Protein AF-A0A9D4IWU1-F1 (afdb_monomer_lite)

Organism: Dreissena polymorpha (NCBI:txid45954)

Structure (mmCIF, N/CA/C/O backbone):
data_AF-A0A9D4IWU1-F1
#
_entry.id   AF-A0A9D4IWU1-F1
#
loop_
_atom_site.group_PDB
_atom_site.id
_atom_site.type_symbol
_atom_site.label_atom_id
_atom_site.label_alt_id
_atom_site.label_comp_id
_atom_site.label_asym_id
_atom_site.label_entity_id
_atom_site.label_seq_id
_atom_site.pdbx_PDB_ins_code
_atom_site.Cartn_x
_atom_site.Cartn_y
_atom_site.Cartn_z
_atom_site.occupancy
_atom_site.B_iso_or_equiv
_atom_site.auth_seq_id
_atom_site.auth_comp_id
_atom_site.auth_asym_id
_atom_site.auth_atom_id
_atom_site.pdbx_PDB_model_num
ATOM 1 N N . MET A 1 1 ? -13.102 -15.575 17.349 1.00 40.56 1 MET A N 1
ATOM 2 C CA . MET A 1 1 ? -13.289 -14.556 16.293 1.00 40.56 1 MET A CA 1
ATOM 3 C C . MET A 1 1 ? -14.042 -15.213 15.151 1.00 40.56 1 MET A C 1
ATOM 5 O O . MET A 1 1 ? -13.581 -16.269 14.732 1.00 40.56 1 MET A O 1
ATOM 9 N N . PRO A 1 2 ? -15.187 -14.688 14.685 1.00 38.69 2 PRO A N 1
ATOM 10 C CA . PRO A 1 2 ? -15.809 -15.218 13.484 1.00 38.69 2 PRO A CA 1
ATOM 11 C C . PRO A 1 2 ? -15.044 -14.680 12.271 1.00 38.69 2 PRO A C 1
ATOM 13 O O . PRO A 1 2 ? -14.931 -13.469 12.087 1.00 38.69 2 PRO A O 1
ATOM 16 N N . ALA A 1 3 ? -14.479 -15.592 11.484 1.00 40.62 3 ALA A N 1
ATOM 17 C CA . ALA A 1 3 ? -13.968 -15.305 10.156 1.00 40.62 3 ALA A CA 1
ATOM 18 C C . ALA A 1 3 ? -15.177 -15.037 9.251 1.00 40.62 3 ALA A C 1
ATOM 20 O O . ALA A 1 3 ? -15.883 -15.966 8.871 1.00 40.62 3 ALA A O 1
ATOM 21 N N . TYR A 1 4 ? -15.473 -13.764 8.997 1.00 48.12 4 TYR A N 1
ATOM 22 C CA . TYR A 1 4 ? -16.418 -13.389 7.952 1.00 48.12 4 TYR A CA 1
ATOM 23 C C . TYR A 1 4 ? -15.639 -13.200 6.656 1.00 48.12 4 TYR A C 1
ATOM 25 O O . TYR A 1 4 ? -14.726 -12.378 6.592 1.00 48.12 4 TYR A O 1
ATOM 33 N N . ASP A 1 5 ? -16.009 -14.010 5.670 1.00 50.44 5 ASP A N 1
ATOM 34 C CA . ASP A 1 5 ? -15.474 -14.043 4.314 1.00 50.44 5 ASP A CA 1
ATOM 35 C C . ASP A 1 5 ? -15.862 -12.732 3.615 1.00 50.44 5 ASP A C 1
ATOM 37 O O . ASP A 1 5 ? -17.014 -12.522 3.230 1.00 50.44 5 ASP A O 1
ATOM 41 N N . ILE A 1 6 ? -14.933 -11.778 3.567 1.00 51.03 6 ILE A N 1
ATOM 42 C CA . ILE A 1 6 ? -15.129 -10.533 2.827 1.00 51.03 6 ILE A CA 1
ATOM 43 C C . ILE A 1 6 ? -14.904 -10.889 1.364 1.00 51.03 6 ILE A C 1
ATOM 45 O O . ILE A 1 6 ? -13.784 -11.202 0.971 1.00 51.03 6 ILE A O 1
ATOM 49 N N . GLN A 1 7 ? -15.950 -10.828 0.547 1.00 48.69 7 GLN A N 1
ATOM 50 C CA . GLN A 1 7 ? -15.744 -10.830 -0.892 1.00 48.69 7 GLN A CA 1
ATOM 51 C C . GLN A 1 7 ? -15.107 -9.482 -1.249 1.00 48.69 7 GLN A C 1
ATOM 53 O O . GLN A 1 7 ? -15.715 -8.436 -1.029 1.00 48.69 7 GLN A O 1
ATOM 58 N N . ASP A 1 8 ? -13.883 -9.500 -1.788 1.00 50.06 8 ASP A N 1
ATOM 59 C CA . ASP A 1 8 ? -13.110 -8.321 -2.232 1.00 50.06 8 ASP A CA 1
ATOM 60 C C . ASP A 1 8 ? -13.923 -7.316 -3.071 1.00 50.06 8 ASP A C 1
ATOM 62 O O . ASP A 1 8 ? -13.563 -6.145 -3.178 1.00 50.06 8 ASP A O 1
ATOM 66 N N . ALA A 1 9 ? -15.024 -7.767 -3.677 1.00 50.16 9 ALA A N 1
ATOM 67 C CA . ALA A 1 9 ? -15.952 -6.954 -4.449 1.00 50.16 9 ALA A CA 1
ATOM 68 C C . ALA A 1 9 ? -16.614 -5.822 -3.638 1.00 50.16 9 ALA A C 1
ATOM 70 O O . ALA A 1 9 ? -16.821 -4.750 -4.199 1.00 50.16 9 ALA A O 1
ATOM 71 N N . ASP A 1 10 ? -16.891 -6.012 -2.343 1.00 55.62 10 ASP A N 1
ATOM 72 C CA . ASP A 1 10 ? -17.599 -5.006 -1.531 1.00 55.62 10 ASP A CA 1
ATOM 73 C C . ASP A 1 10 ? -16.701 -3.833 -1.110 1.00 55.62 10 ASP A C 1
ATOM 75 O O . ASP A 1 10 ? -17.187 -2.739 -0.832 1.00 55.62 10 ASP A O 1
ATOM 79 N N . LEU A 1 11 ? -15.383 -4.039 -1.058 1.00 63.84 11 LEU A N 1
ATOM 80 C CA . LEU A 1 11 ? -14.423 -3.002 -0.666 1.00 63.84 11 LEU A CA 1
ATOM 81 C C . LEU A 1 11 ? -14.015 -2.115 -1.851 1.00 63.84 11 LEU A C 1
ATOM 83 O O . LEU A 1 11 ? -13.639 -0.954 -1.662 1.00 63.84 11 LEU A O 1
ATOM 87 N N . ARG A 1 12 ? -14.097 -2.645 -3.079 1.00 57.94 12 ARG A N 1
ATOM 88 C CA . ARG A 1 12 ? -13.706 -1.934 -4.302 1.00 57.94 12 ARG A CA 1
ATOM 89 C C . ARG A 1 12 ? -14.690 -0.800 -4.590 1.00 57.94 12 ARG A C 1
ATOM 91 O O . ARG A 1 12 ? -15.817 -1.025 -5.013 1.00 57.94 12 ARG A O 1
ATOM 98 N N . GLY A 1 13 ? -14.236 0.434 -4.384 1.00 66.88 13 GLY A N 1
ATOM 99 C CA . GLY A 1 13 ? -15.012 1.654 -4.635 1.00 66.88 13 GLY A CA 1
ATOM 100 C C . GLY A 1 13 ? -15.513 2.359 -3.374 1.00 66.88 13 GLY A C 1
ATOM 101 O O . GLY A 1 13 ? -16.072 3.451 -3.479 1.00 66.88 13 GLY A O 1
ATOM 102 N N . MET A 1 14 ? -15.285 1.791 -2.186 1.00 75.31 14 MET A N 1
ATOM 103 C CA . MET A 1 14 ? -15.541 2.502 -0.935 1.00 75.31 14 MET A CA 1
ATOM 104 C C . MET A 1 14 ? -14.534 3.638 -0.738 1.00 75.31 14 MET A C 1
ATOM 106 O O . MET A 1 14 ? -13.333 3.474 -0.948 1.00 75.31 14 MET A O 1
ATOM 110 N N . SER A 1 15 ? -15.014 4.795 -0.280 1.00 78.69 15 SER A N 1
ATOM 111 C CA . SER A 1 15 ? -14.127 5.881 0.140 1.00 78.69 15 SER A CA 1
ATOM 112 C C . SER A 1 15 ? -13.407 5.525 1.445 1.00 78.69 15 SER A C 1
ATOM 114 O O . SER A 1 15 ? -13.903 4.736 2.254 1.00 78.69 15 SER A O 1
ATOM 116 N N . SER A 1 16 ? -12.265 6.163 1.716 1.00 74.62 16 SER A N 1
ATOM 117 C CA . SER A 1 16 ? -11.503 5.935 2.955 1.00 74.62 16 SER A CA 1
ATOM 118 C C . SER A 1 16 ? -12.358 6.144 4.210 1.00 74.62 16 SER A C 1
ATOM 120 O O . SER A 1 16 ? -12.236 5.405 5.182 1.00 74.62 16 SER A O 1
ATOM 122 N N . SER A 1 17 ? -13.288 7.103 4.190 1.00 78.94 17 SER A N 1
ATOM 123 C CA . SER A 1 17 ? -14.225 7.340 5.294 1.00 78.94 17 SER A CA 1
ATOM 124 C C . SER A 1 17 ? -15.202 6.179 5.500 1.00 78.94 17 SER A C 1
ATOM 126 O O . SER A 1 17 ? -15.485 5.820 6.642 1.00 78.94 17 SER A O 1
ATOM 128 N N . GLN A 1 18 ? -15.695 5.569 4.418 1.00 82.50 18 GLN A N 1
ATOM 129 C CA . GLN A 1 18 ? -16.573 4.396 4.488 1.00 82.50 18 GLN A CA 1
ATOM 130 C C . GLN A 1 18 ? -15.820 3.175 5.024 1.00 82.50 18 GLN A C 1
ATOM 132 O O . GLN A 1 18 ? -16.334 2.486 5.905 1.00 82.50 18 GLN A O 1
ATOM 137 N N . LEU A 1 19 ? -14.575 2.971 4.582 1.00 77.94 19 LEU A N 1
ATOM 138 C CA . LEU A 1 19 ? -13.704 1.917 5.106 1.00 77.94 19 LEU A CA 1
ATOM 139 C C . LEU A 1 19 ? -13.429 2.103 6.603 1.00 77.94 19 LEU A C 1
ATOM 141 O O . LEU A 1 19 ? -13.560 1.154 7.373 1.00 77.94 19 LEU A O 1
ATOM 145 N N . ILE A 1 20 ? -13.131 3.328 7.053 1.00 81.94 20 ILE A N 1
ATOM 146 C CA . ILE A 1 20 ? -12.921 3.624 8.480 1.00 81.94 20 ILE A CA 1
ATOM 147 C C . ILE A 1 20 ? -14.161 3.269 9.306 1.00 81.94 20 ILE A C 1
ATOM 149 O O . ILE A 1 20 ? -14.039 2.652 10.365 1.00 81.94 20 ILE A O 1
ATOM 153 N N . VAL A 1 21 ? -15.356 3.643 8.838 1.00 84.75 21 VAL A N 1
ATOM 154 C CA . VAL A 1 21 ? -16.612 3.321 9.531 1.00 84.75 21 VAL A CA 1
ATOM 155 C C . VAL A 1 21 ? -16.827 1.809 9.587 1.00 84.75 21 VAL A C 1
ATOM 157 O O . VAL A 1 21 ? -17.126 1.291 10.663 1.00 84.75 21 VAL A O 1
ATOM 160 N N . LEU A 1 22 ? -16.609 1.100 8.477 1.00 84.06 22 LEU A N 1
ATOM 161 C CA . LEU A 1 22 ? -16.748 -0.354 8.399 1.00 84.06 22 LEU A CA 1
ATOM 162 C C . LEU A 1 22 ? -15.805 -1.068 9.375 1.00 84.06 22 LEU A C 1
ATOM 164 O O . LEU A 1 22 ? -16.245 -1.896 10.174 1.00 84.06 22 LEU A O 1
ATOM 168 N N . TYR A 1 23 ? -14.512 -0.736 9.356 1.00 82.19 23 TYR A N 1
ATOM 169 C CA . TYR A 1 23 ? -13.553 -1.370 10.256 1.00 82.19 23 TYR A CA 1
ATOM 170 C C . TYR A 1 23 ? -13.829 -1.021 11.724 1.00 82.19 23 TYR A C 1
ATOM 172 O O . TYR A 1 23 ? -13.734 -1.887 12.593 1.00 82.19 23 TYR A O 1
ATOM 180 N N . ARG A 1 24 ? -14.262 0.210 12.019 1.00 83.19 24 ARG A N 1
ATOM 181 C CA . ARG A 1 24 ? -14.647 0.597 13.382 1.00 83.19 24 ARG A CA 1
ATOM 182 C C . ARG A 1 24 ? -15.870 -0.178 13.874 1.00 83.19 24 ARG A C 1
ATOM 184 O O . ARG A 1 24 ? -15.877 -0.628 15.016 1.00 83.19 24 ARG A O 1
ATOM 191 N N . GLN A 1 25 ? -16.881 -0.374 13.023 1.00 85.06 25 GLN A N 1
ATOM 192 C CA . GLN A 1 25 ? -18.058 -1.201 13.335 1.00 85.06 25 GLN A CA 1
ATOM 193 C C . GLN A 1 25 ? -17.689 -2.666 13.601 1.00 85.06 25 GLN A C 1
ATOM 195 O O . GLN A 1 25 ? -18.363 -3.341 14.372 1.00 85.06 25 GLN A O 1
ATOM 200 N N . ARG A 1 26 ? -16.592 -3.144 13.007 1.00 78.50 26 ARG A N 1
ATOM 201 C CA . ARG A 1 26 ? -16.052 -4.495 13.216 1.00 78.50 26 ARG A CA 1
ATOM 202 C C . ARG A 1 26 ? -15.149 -4.619 14.446 1.00 78.50 26 ARG A C 1
ATOM 204 O O . ARG A 1 26 ? -14.623 -5.697 14.703 1.00 78.50 26 ARG A O 1
ATOM 211 N N . GLY A 1 27 ? -14.993 -3.544 15.217 1.00 84.19 27 GLY A N 1
ATOM 212 C CA . GLY A 1 27 ? -14.238 -3.550 16.467 1.00 84.19 27 GLY A CA 1
ATOM 213 C C . GLY A 1 27 ? -12.732 -3.358 16.302 1.00 84.19 27 GLY A C 1
ATOM 214 O O . GLY A 1 27 ? -12.012 -3.4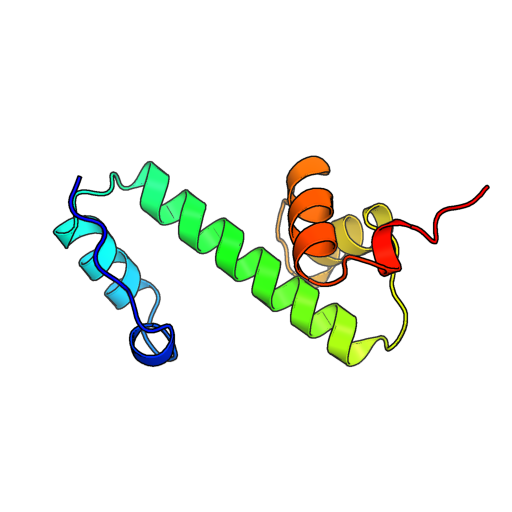94 17.287 1.00 84.19 27 GLY A O 1
ATOM 215 N N . TYR A 1 28 ? -12.251 -3.007 15.103 1.00 81.88 28 TYR A N 1
ATOM 216 C CA . TYR A 1 28 ? -10.854 -2.616 14.929 1.00 81.88 28 TYR A CA 1
ATOM 217 C C . TYR A 1 28 ? -10.596 -1.286 15.634 1.00 81.88 28 TYR A C 1
ATOM 219 O O . TYR A 1 28 ? -11.366 -0.323 15.524 1.00 81.88 28 TYR A O 1
ATOM 227 N N . SER A 1 29 ? -9.475 -1.216 16.339 1.00 85.81 29 SER A N 1
ATOM 228 C CA . SER A 1 29 ? -8.971 0.038 16.871 1.00 85.81 29 SER A CA 1
ATOM 229 C C . SER A 1 29 ? -8.523 0.948 15.730 1.00 85.81 29 SER A C 1
ATOM 231 O O . SER A 1 29 ? -8.051 0.491 14.692 1.00 85.81 29 SER A O 1
ATOM 233 N N . ILE A 1 30 ? -8.589 2.263 15.938 1.00 79.12 30 ILE A N 1
ATOM 234 C CA . ILE A 1 30 ? -8.147 3.256 14.943 1.00 79.12 30 ILE A CA 1
ATOM 235 C C . ILE A 1 30 ? -6.716 2.968 14.457 1.00 79.12 30 ILE A C 1
ATOM 237 O O . ILE A 1 30 ? -6.426 3.133 13.276 1.00 79.12 30 ILE A O 1
ATOM 241 N N . ARG A 1 31 ? -5.832 2.482 15.339 1.00 77.88 31 ARG A N 1
ATOM 242 C CA . ARG A 1 31 ? -4.456 2.116 14.984 1.00 77.88 31 ARG A CA 1
ATOM 243 C C . ARG A 1 31 ? -4.402 0.983 13.957 1.00 77.88 31 ARG A C 1
ATOM 245 O O . ARG A 1 31 ? -3.609 1.059 13.025 1.00 77.88 31 ARG A O 1
ATOM 252 N N . GLU A 1 32 ? -5.229 -0.043 14.118 1.00 74.81 32 GLU A N 1
ATOM 253 C CA . GLU A 1 32 ? -5.302 -1.164 13.176 1.00 74.81 32 GLU A CA 1
ATOM 254 C C . GLU A 1 32 ? -5.899 -0.719 11.839 1.00 74.81 32 GLU A C 1
ATOM 256 O O . GLU A 1 32 ? -5.362 -1.065 10.793 1.00 74.81 32 GLU A O 1
ATOM 261 N N . ILE A 1 33 ? -6.936 0.124 11.867 1.00 75.12 33 ILE A N 1
ATOM 262 C CA . ILE A 1 33 ? -7.567 0.682 10.660 1.00 75.12 33 ILE A CA 1
ATOM 263 C C . ILE A 1 33 ? -6.553 1.470 9.829 1.00 75.12 33 ILE A C 1
ATOM 265 O O . ILE A 1 33 ? -6.421 1.252 8.626 1.00 75.12 33 ILE A O 1
ATOM 269 N N . LEU A 1 34 ? -5.811 2.374 10.475 1.00 76.62 34 LEU A N 1
ATOM 270 C CA . LEU A 1 34 ? -4.768 3.159 9.816 1.00 76.62 34 LEU A CA 1
ATOM 271 C C . LEU A 1 34 ? -3.647 2.267 9.269 1.00 76.62 34 LEU A C 1
ATOM 273 O O . LEU A 1 34 ? -3.147 2.528 8.179 1.00 76.62 34 LEU A O 1
ATOM 277 N N . GLY A 1 35 ? -3.283 1.203 9.991 1.00 78.38 35 GLY A N 1
ATOM 278 C CA . GLY A 1 35 ? -2.302 0.223 9.526 1.00 78.38 35 GLY A CA 1
ATOM 279 C C . GLY A 1 35 ? -2.749 -0.509 8.261 1.00 78.38 35 GLY A C 1
ATOM 280 O O . GLY A 1 35 ? -1.982 -0.589 7.306 1.00 78.38 35 GLY A O 1
ATOM 281 N N . VAL A 1 36 ? -3.996 -0.990 8.226 1.00 77.12 36 VAL A N 1
ATOM 282 C CA . VAL A 1 36 ? -4.565 -1.691 7.062 1.00 77.12 36 VAL A CA 1
ATOM 283 C C . VAL A 1 36 ? -4.634 -0.771 5.845 1.00 77.12 36 VAL A C 1
ATOM 285 O O . VAL A 1 36 ? -4.185 -1.158 4.772 1.00 77.12 36 VAL A O 1
ATOM 288 N N . MET A 1 37 ? -5.123 0.462 6.005 1.00 77.62 37 MET A N 1
ATOM 289 C CA . MET A 1 37 ? -5.200 1.414 4.888 1.00 77.62 37 MET A CA 1
ATOM 290 C C . MET A 1 37 ? -3.817 1.822 4.366 1.00 77.62 37 MET A C 1
ATOM 292 O O . MET A 1 37 ? -3.644 1.988 3.164 1.00 77.62 37 MET A O 1
ATOM 296 N N . ALA A 1 38 ? -2.823 1.965 5.249 1.00 78.69 38 ALA A N 1
ATOM 297 C CA . ALA A 1 38 ? -1.454 2.254 4.832 1.00 78.69 38 ALA A CA 1
ATOM 298 C C . ALA A 1 38 ? -0.838 1.091 4.036 1.00 78.69 38 ALA A C 1
ATOM 300 O O . ALA A 1 38 ? -0.150 1.329 3.047 1.00 78.69 38 ALA A O 1
ATOM 301 N N . ILE A 1 39 ? -1.098 -0.158 4.446 1.00 80.69 39 ILE A N 1
ATOM 302 C CA . ILE A 1 39 ? -0.682 -1.350 3.694 1.00 80.69 39 ILE A CA 1
ATOM 303 C C . ILE A 1 39 ? -1.357 -1.377 2.321 1.00 80.69 39 ILE A C 1
ATOM 305 O O . ILE A 1 39 ? -0.667 -1.568 1.325 1.00 80.69 39 ILE A O 1
ATOM 309 N N . ASP A 1 40 ? -2.671 -1.157 2.264 1.00 81.75 40 ASP A N 1
ATOM 310 C CA . ASP A 1 40 ? -3.440 -1.203 1.017 1.00 81.75 40 ASP A CA 1
ATOM 311 C C . ASP A 1 40 ? -2.960 -0.152 0.006 1.00 81.75 40 ASP A C 1
ATOM 313 O O . ASP A 1 40 ? -2.690 -0.480 -1.147 1.00 81.75 40 ASP A O 1
ATOM 317 N N . ALA A 1 41 ? -2.720 1.085 0.456 1.00 81.50 41 ALA A N 1
ATOM 318 C CA . ALA A 1 41 ? -2.147 2.135 -0.388 1.00 81.50 41 ALA A CA 1
ATOM 319 C C . ALA A 1 41 ? -0.769 1.741 -0.950 1.00 81.50 41 ALA A C 1
ATOM 321 O O . ALA A 1 41 ? -0.501 1.924 -2.134 1.00 81.50 41 ALA A O 1
ATOM 322 N N . ILE A 1 42 ? 0.098 1.143 -0.126 1.00 82.69 42 ILE A N 1
ATOM 323 C CA . ILE A 1 42 ? 1.412 0.664 -0.579 1.00 82.69 42 ILE A CA 1
ATOM 324 C C . ILE A 1 42 ? 1.266 -0.466 -1.607 1.00 82.69 42 ILE A C 1
ATOM 326 O O . ILE A 1 42 ? 1.999 -0.479 -2.593 1.00 82.69 42 ILE A O 1
ATOM 330 N N . ILE A 1 43 ? 0.336 -1.404 -1.405 1.00 83.19 43 ILE A N 1
ATOM 331 C CA . ILE A 1 43 ? 0.067 -2.490 -2.360 1.00 83.19 43 ILE A CA 1
ATOM 332 C C . ILE A 1 43 ? -0.394 -1.917 -3.702 1.00 83.19 43 ILE A C 1
ATOM 334 O O . ILE A 1 43 ? 0.131 -2.319 -4.739 1.00 83.19 43 ILE A O 1
ATOM 338 N N . GLN A 1 44 ? -1.338 -0.973 -3.693 1.00 83.25 44 GLN A N 1
ATOM 339 C CA . GLN A 1 44 ? -1.860 -0.362 -4.917 1.00 83.25 44 GLN A CA 1
ATOM 340 C C . GLN A 1 44 ? -0.763 0.347 -5.713 1.00 83.25 44 GLN A C 1
ATOM 342 O O . GLN A 1 44 ? -0.642 0.108 -6.912 1.00 83.25 44 GLN A O 1
ATOM 347 N N . GLU A 1 45 ? 0.085 1.139 -5.055 1.00 85.69 45 GLU A N 1
ATOM 348 C CA . GLU A 1 45 ? 1.177 1.829 -5.750 1.00 85.69 45 GLU A CA 1
ATOM 349 C C . GLU A 1 45 ? 2.255 0.868 -6.261 1.00 85.69 45 GLU A C 1
ATOM 351 O O . GLU A 1 45 ? 2.784 1.060 -7.354 1.00 85.69 45 GLU A O 1
ATOM 356 N N . ILE A 1 46 ? 2.549 -0.214 -5.529 1.00 82.12 46 ILE A N 1
ATOM 357 C CA . ILE A 1 46 ? 3.438 -1.273 -6.029 1.00 82.12 46 ILE A CA 1
ATOM 358 C C . ILE A 1 46 ? 2.856 -1.902 -7.299 1.00 82.12 46 ILE A C 1
ATOM 360 O O . ILE A 1 46 ? 3.580 -2.085 -8.274 1.00 82.12 46 ILE A O 1
ATOM 364 N N . LEU A 1 47 ? 1.560 -2.221 -7.312 1.00 81.31 47 LEU A N 1
ATOM 365 C CA . LEU A 1 47 ? 0.900 -2.793 -8.488 1.00 81.31 47 LEU A CA 1
ATOM 366 C C . LEU A 1 47 ? 0.905 -1.821 -9.673 1.00 81.31 47 LEU A C 1
ATOM 368 O O . LEU A 1 47 ? 1.151 -2.245 -10.803 1.00 81.31 47 LEU A O 1
ATOM 372 N N . LEU A 1 48 ? 0.683 -0.528 -9.423 1.00 82.38 48 LEU A N 1
ATOM 373 C CA . LEU A 1 48 ? 0.761 0.514 -10.447 1.00 82.38 48 LEU A CA 1
ATOM 374 C C . LEU A 1 48 ? 2.173 0.614 -11.032 1.00 82.38 48 LEU A C 1
ATOM 376 O O . LEU A 1 48 ? 2.327 0.551 -12.251 1.00 82.38 48 LEU A O 1
ATOM 380 N N . GLU A 1 49 ? 3.202 0.686 -10.189 1.00 81.69 49 GLU A N 1
ATOM 381 C CA . GLU A 1 49 ? 4.607 0.720 -10.612 1.00 81.69 49 GLU A CA 1
ATOM 382 C C . GLU A 1 49 ? 4.991 -0.518 -11.434 1.00 81.69 49 GLU A C 1
ATOM 384 O O . GLU A 1 49 ? 5.598 -0.379 -12.495 1.00 81.69 49 GLU A O 1
ATOM 389 N N . LEU A 1 50 ? 4.586 -1.717 -11.002 1.00 77.69 50 LEU A N 1
ATOM 390 C CA . LEU A 1 50 ? 4.836 -2.957 -11.746 1.00 77.69 50 LEU A CA 1
ATOM 391 C C . LEU A 1 50 ? 4.118 -2.970 -13.102 1.00 77.69 50 LEU A C 1
ATOM 393 O O . LEU A 1 50 ? 4.703 -3.376 -14.106 1.00 77.69 50 LEU A O 1
ATOM 397 N N . SER A 1 51 ? 2.872 -2.485 -13.155 1.00 75.62 51 SER A N 1
ATOM 398 C CA . SER A 1 51 ? 2.106 -2.398 -14.405 1.00 75.62 51 SER A CA 1
ATOM 399 C C . SER A 1 51 ? 2.693 -1.389 -15.398 1.00 75.62 51 SER A C 1
ATOM 401 O O . SER A 1 51 ? 2.589 -1.586 -16.607 1.00 75.62 51 SER A O 1
ATOM 403 N N . ALA A 1 52 ? 3.328 -0.326 -14.893 1.00 72.00 52 ALA A N 1
ATOM 404 C CA . ALA A 1 52 ? 3.883 0.753 -15.696 1.00 72.00 52 ALA A CA 1
ATOM 405 C C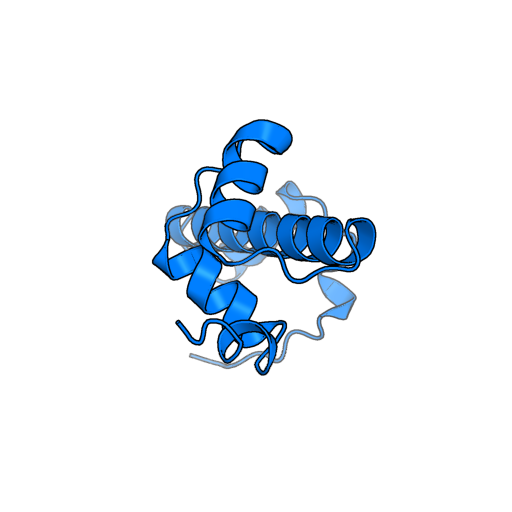 . ALA A 1 52 ? 5.318 0.479 -16.168 1.00 72.00 52 ALA A C 1
ATOM 407 O O . ALA A 1 52 ? 5.648 0.833 -17.300 1.00 72.00 52 ALA A O 1
ATOM 408 N N . SER A 1 53 ? 6.182 -0.122 -15.334 1.00 65.38 53 SER A N 1
ATOM 409 C CA . SER A 1 53 ? 7.591 -0.315 -15.703 1.00 65.38 53 SER A CA 1
ATOM 410 C C . SER A 1 53 ? 7.869 -1.586 -16.496 1.00 65.38 53 SER A C 1
ATOM 412 O O . SER A 1 53 ? 8.915 -1.648 -17.134 1.00 65.38 53 SER A O 1
ATOM 414 N N . GLY A 1 54 ? 6.997 -2.601 -16.462 1.00 57.28 54 GLY A N 1
ATOM 415 C CA . GLY A 1 54 ? 7.197 -3.881 -17.166 1.00 57.28 54 GLY A CA 1
ATOM 416 C C . GLY A 1 54 ? 8.380 -4.730 -16.663 1.00 57.28 54 GLY A C 1
ATOM 417 O O . GLY A 1 54 ? 8.436 -5.924 -16.940 1.00 57.28 54 GLY A O 1
ATOM 418 N N . GLU A 1 55 ? 9.301 -4.138 -15.900 1.00 57.38 55 GLU A N 1
ATOM 419 C CA . GLU A 1 55 ? 10.410 -4.788 -15.205 1.00 57.38 55 GLU A CA 1
ATOM 420 C C . GLU A 1 55 ? 10.154 -4.875 -13.698 1.00 57.38 55 GLU A C 1
ATOM 422 O O . GLU A 1 55 ? 9.732 -3.903 -13.060 1.00 57.38 55 GLU A O 1
ATOM 427 N N . ASN A 1 56 ? 10.512 -6.024 -13.121 1.00 58.53 56 ASN A N 1
ATOM 428 C CA . ASN A 1 56 ? 10.604 -6.230 -11.681 1.00 58.53 56 ASN A CA 1
ATOM 429 C C . ASN A 1 56 ? 11.757 -5.396 -11.107 1.00 58.53 56 ASN A C 1
ATOM 431 O O . ASN A 1 56 ? 12.887 -5.860 -10.956 1.00 58.53 56 ASN A O 1
ATOM 435 N N . ALA A 1 57 ? 11.476 -4.142 -10.760 1.00 63.41 57 ALA A N 1
ATOM 436 C CA . ALA A 1 57 ? 12.394 -3.345 -9.963 1.00 63.41 57 ALA A CA 1
ATOM 437 C C . ALA A 1 57 ? 12.552 -4.015 -8.588 1.00 63.41 57 ALA A C 1
ATOM 439 O O . ALA A 1 57 ? 11.587 -4.139 -7.831 1.00 63.41 57 ALA A O 1
ATOM 440 N N . GLY A 1 58 ? 13.768 -4.452 -8.247 1.00 70.88 58 GLY A N 1
ATOM 441 C CA . GLY A 1 58 ? 14.036 -5.091 -6.958 1.00 70.88 58 GLY A CA 1
ATOM 442 C C . GLY A 1 58 ? 13.541 -4.250 -5.770 1.00 70.88 58 GLY A C 1
ATOM 443 O O . GLY A 1 58 ? 13.480 -3.019 -5.829 1.00 70.88 58 GLY A O 1
ATOM 444 N N . TYR A 1 59 ? 13.236 -4.902 -4.645 1.00 73.81 59 TYR A N 1
ATOM 445 C CA . TYR A 1 59 ? 12.572 -4.306 -3.470 1.00 73.81 59 TYR A CA 1
ATOM 446 C C . TYR A 1 59 ? 13.177 -2.979 -2.961 1.00 73.81 59 TYR A C 1
ATOM 448 O O . TYR A 1 59 ? 12.458 -2.143 -2.410 1.00 73.81 59 TYR A O 1
ATOM 456 N N . ARG A 1 60 ? 14.487 -2.742 -3.146 1.00 74.88 60 ARG A N 1
ATOM 457 C CA . ARG A 1 60 ? 15.135 -1.468 -2.772 1.00 74.88 60 ARG A CA 1
ATOM 458 C C . ARG A 1 60 ? 14.678 -0.313 -3.656 1.00 74.88 60 ARG A C 1
ATOM 460 O O . ARG A 1 60 ? 14.387 0.759 -3.135 1.00 74.88 60 ARG A O 1
ATOM 467 N N . GLN A 1 61 ? 14.615 -0.541 -4.966 1.00 82.38 61 GLN A N 1
ATOM 468 C CA . GLN A 1 61 ? 14.163 0.464 -5.921 1.00 82.38 61 GLN A CA 1
ATOM 469 C C . GLN A 1 61 ? 12.674 0.740 -5.737 1.00 82.38 61 GLN A C 1
ATOM 471 O O . GLN A 1 61 ? 12.296 1.903 -5.647 1.00 82.38 61 GLN A O 1
ATOM 476 N N . MET A 1 62 ? 11.848 -0.298 -5.567 1.00 84.50 62 MET A N 1
ATOM 477 C CA . MET A 1 62 ? 10.415 -0.123 -5.310 1.00 84.50 62 MET A CA 1
ATOM 478 C C . MET A 1 62 ? 10.161 0.725 -4.055 1.00 84.50 62 MET A C 1
ATOM 480 O O . MET A 1 62 ? 9.402 1.688 -4.087 1.00 84.50 62 MET A O 1
ATOM 484 N N . ARG A 1 63 ? 10.884 0.453 -2.960 1.00 82.19 63 ARG A N 1
ATOM 485 C CA . ARG A 1 63 ? 10.809 1.267 -1.736 1.00 82.19 63 ARG A CA 1
ATOM 486 C C . ARG A 1 63 ? 11.189 2.731 -1.977 1.00 82.19 63 ARG A C 1
ATOM 488 O O . ARG A 1 63 ? 10.571 3.625 -1.404 1.00 82.19 63 ARG A O 1
ATOM 495 N N . GLN A 1 64 ? 12.215 2.980 -2.788 1.00 84.38 64 GLN A N 1
ATOM 496 C CA . GLN A 1 64 ? 12.627 4.339 -3.126 1.00 84.38 64 GLN A CA 1
ATOM 497 C C . GLN A 1 64 ? 11.560 5.053 -3.966 1.00 84.38 64 GLN A C 1
ATOM 499 O O . GLN A 1 64 ? 11.272 6.216 -3.696 1.00 84.38 64 GLN A O 1
ATOM 504 N N . ARG A 1 65 ? 10.941 4.363 -4.931 1.00 84.12 65 ARG A N 1
ATOM 505 C CA . ARG A 1 65 ? 9.855 4.919 -5.750 1.00 84.12 65 ARG A CA 1
ATOM 506 C C . ARG A 1 65 ? 8.616 5.234 -4.916 1.00 84.12 65 ARG A C 1
ATOM 508 O O . ARG A 1 65 ? 8.104 6.339 -5.017 1.00 84.12 65 ARG A O 1
ATOM 515 N N . LEU A 1 66 ? 8.215 4.343 -4.007 1.00 84.94 66 LEU A N 1
ATOM 516 C CA . LEU A 1 66 ? 7.129 4.604 -3.052 1.00 84.94 66 LEU A CA 1
ATOM 517 C C . LEU A 1 66 ? 7.362 5.880 -2.239 1.00 84.94 66 LEU A C 1
ATOM 519 O O . LEU A 1 66 ? 6.450 6.685 -2.076 1.00 84.94 66 LEU A O 1
ATOM 523 N N . LEU A 1 67 ? 8.590 6.100 -1.768 1.00 84.62 67 LEU A N 1
ATOM 524 C CA . LEU A 1 67 ? 8.901 7.292 -0.988 1.00 84.62 67 LEU A CA 1
ATOM 525 C C . LEU A 1 67 ? 8.962 8.563 -1.849 1.00 84.62 67 LEU A C 1
ATOM 527 O O . LEU A 1 67 ? 8.417 9.587 -1.448 1.00 84.62 67 LEU A O 1
ATOM 531 N N . ILE A 1 68 ? 9.645 8.518 -2.996 1.00 85.56 68 ILE A N 1
ATOM 532 C CA . ILE A 1 68 ? 9.917 9.706 -3.822 1.00 85.56 68 ILE A CA 1
ATOM 533 C C . ILE A 1 68 ? 8.702 10.101 -4.664 1.00 85.56 68 ILE A C 1
ATOM 535 O O . ILE A 1 68 ? 8.366 11.280 -4.723 1.00 85.56 68 ILE A O 1
ATOM 539 N N . ASN A 1 69 ? 8.052 9.131 -5.305 1.00 83.75 69 ASN A N 1
ATOM 540 C CA . ASN A 1 69 ? 6.975 9.386 -6.260 1.00 83.75 69 ASN A CA 1
ATOM 541 C C . ASN A 1 69 ? 5.616 9.494 -5.561 1.00 83.75 69 ASN A C 1
ATOM 543 O O . ASN A 1 69 ? 4.779 10.288 -5.980 1.00 83.75 69 ASN A O 1
ATOM 547 N N . HIS A 1 70 ? 5.423 8.731 -4.479 1.00 82.00 70 HIS A N 1
ATOM 548 C CA . HIS A 1 70 ? 4.114 8.559 -3.834 1.00 82.00 70 HIS A CA 1
ATOM 549 C C . HIS A 1 70 ? 4.064 9.078 -2.391 1.00 82.00 70 HIS A C 1
ATOM 551 O O . HIS A 1 70 ? 3.008 9.083 -1.766 1.00 82.00 70 HIS A O 1
ATOM 557 N N . GLY A 1 71 ? 5.197 9.525 -1.832 1.00 81.81 71 GLY A N 1
ATOM 558 C CA . GLY A 1 71 ? 5.274 10.021 -0.452 1.00 81.81 71 GLY A CA 1
ATOM 559 C C . GLY A 1 71 ? 5.025 8.948 0.618 1.00 81.81 71 GLY A C 1
ATOM 560 O O . GLY A 1 71 ? 4.799 9.278 1.784 1.00 81.81 71 GLY A O 1
ATOM 561 N N . LEU A 1 72 ? 5.061 7.664 0.249 1.00 83.50 72 LEU A N 1
ATOM 562 C CA . LEU A 1 72 ? 4.746 6.542 1.127 1.00 83.50 72 LEU A CA 1
ATOM 563 C C . LEU A 1 72 ? 6.010 6.004 1.804 1.00 83.50 72 LEU A C 1
ATOM 565 O O . LEU A 1 72 ? 6.878 5.380 1.190 1.00 83.50 72 LEU A O 1
ATOM 569 N N . ALA A 1 73 ? 6.097 6.206 3.119 1.00 80.94 73 ALA A N 1
ATOM 570 C CA . ALA A 1 73 ? 7.172 5.664 3.940 1.00 80.94 73 ALA A CA 1
ATOM 571 C C . ALA A 1 73 ? 6.929 4.177 4.254 1.00 80.94 73 ALA A C 1
ATOM 573 O O . ALA A 1 73 ? 6.389 3.824 5.301 1.00 80.94 73 ALA A O 1
ATOM 574 N N . ALA A 1 74 ? 7.358 3.295 3.351 1.00 81.38 74 ALA A N 1
ATOM 575 C CA . ALA A 1 74 ? 7.319 1.850 3.560 1.00 81.38 74 ALA A CA 1
ATOM 576 C C . ALA A 1 74 ? 8.630 1.325 4.174 1.00 81.38 74 ALA A C 1
ATOM 578 O O . ALA A 1 74 ? 9.739 1.768 3.833 1.00 81.38 74 ALA A O 1
ATOM 579 N N . THR A 1 75 ? 8.526 0.346 5.077 1.00 82.25 75 THR A N 1
ATOM 580 C CA . THR A 1 75 ? 9.707 -0.368 5.577 1.00 82.25 75 THR A CA 1
ATOM 581 C C . THR A 1 75 ? 10.193 -1.380 4.546 1.00 82.25 75 THR A C 1
ATOM 583 O O . THR A 1 75 ? 9.463 -1.815 3.658 1.00 82.25 75 THR A O 1
ATOM 586 N N . PHE A 1 76 ? 11.458 -1.772 4.671 1.00 78.06 76 PHE A N 1
ATOM 587 C CA . PHE A 1 76 ? 12.047 -2.789 3.809 1.00 78.06 76 PHE A CA 1
ATOM 588 C C . PHE A 1 76 ? 11.284 -4.119 3.854 1.00 78.06 76 PHE A C 1
ATOM 590 O O . PHE A 1 76 ? 10.965 -4.677 2.808 1.00 78.06 76 PHE A O 1
ATOM 597 N N . GLU A 1 77 ? 10.984 -4.612 5.058 1.00 76.69 77 GLU A N 1
ATOM 598 C CA . GLU A 1 77 ? 10.271 -5.880 5.227 1.00 76.69 77 GLU A CA 1
ATOM 599 C C . GLU A 1 77 ? 8.871 -5.828 4.630 1.00 76.69 77 GLU A C 1
ATOM 601 O O . GLU A 1 77 ? 8.449 -6.783 3.993 1.00 76.69 77 GLU A O 1
ATOM 606 N N . MET A 1 78 ? 8.186 -4.694 4.762 1.00 79.50 78 MET A N 1
ATOM 607 C CA . MET A 1 78 ? 6.852 -4.497 4.207 1.00 79.50 78 MET A CA 1
ATOM 608 C C . MET A 1 78 ? 6.856 -4.603 2.679 1.00 79.50 78 MET A C 1
ATOM 610 O O . MET A 1 78 ? 6.096 -5.387 2.122 1.00 79.50 78 MET A O 1
ATOM 614 N N . VAL A 1 79 ? 7.768 -3.894 2.005 1.00 80.25 79 VAL A N 1
ATOM 615 C CA . VAL A 1 79 ? 7.902 -3.964 0.540 1.00 80.25 79 VAL A CA 1
ATOM 616 C C . VAL A 1 79 ? 8.312 -5.367 0.091 1.00 80.25 79 VAL A C 1
ATOM 618 O O . VAL A 1 79 ? 7.770 -5.877 -0.883 1.00 80.25 79 VAL A O 1
ATOM 621 N N . ARG A 1 80 ? 9.227 -6.023 0.816 1.00 79.69 80 ARG A N 1
ATOM 622 C CA . ARG A 1 80 ? 9.650 -7.399 0.521 1.00 79.69 80 ARG A CA 1
ATOM 623 C C . ARG A 1 80 ? 8.498 -8.399 0.653 1.00 79.69 80 ARG A C 1
ATOM 625 O O . ARG A 1 80 ? 8.360 -9.256 -0.211 1.00 79.69 80 ARG A O 1
ATOM 632 N N . LEU A 1 81 ? 7.710 -8.320 1.726 1.00 79.12 81 LEU A N 1
ATOM 633 C CA . LEU A 1 81 ? 6.571 -9.212 1.952 1.00 79.12 81 LEU A CA 1
ATOM 634 C C . LEU A 1 81 ? 5.494 -9.000 0.888 1.00 79.12 81 LEU A C 1
ATOM 636 O O . LEU A 1 81 ? 5.006 -9.972 0.326 1.00 79.12 81 LEU A O 1
ATOM 640 N N . ILE A 1 82 ? 5.172 -7.743 0.577 1.00 80.00 82 ILE A N 1
ATOM 641 C CA . ILE A 1 82 ? 4.172 -7.402 -0.438 1.00 80.00 82 ILE A CA 1
ATOM 642 C C . ILE A 1 82 ? 4.620 -7.878 -1.823 1.00 80.00 82 ILE A C 1
ATOM 644 O O . ILE A 1 82 ? 3.871 -8.585 -2.488 1.00 80.00 82 ILE A O 1
ATOM 648 N N . LEU A 1 83 ? 5.851 -7.568 -2.241 1.00 75.94 83 LEU A N 1
ATOM 649 C CA . LEU A 1 83 ? 6.378 -8.054 -3.519 1.00 75.94 83 LEU A CA 1
ATOM 650 C C . LEU A 1 83 ? 6.447 -9.582 -3.566 1.00 75.94 83 LEU A C 1
ATOM 652 O O . LEU A 1 83 ? 6.087 -10.156 -4.581 1.00 75.94 83 LEU A O 1
ATOM 656 N N . GLY A 1 84 ? 6.837 -10.249 -2.474 1.00 73.88 84 GLY A N 1
ATOM 657 C CA . GLY A 1 84 ? 6.855 -11.713 -2.410 1.00 73.88 84 GLY A CA 1
ATOM 658 C C . GLY A 1 84 ? 5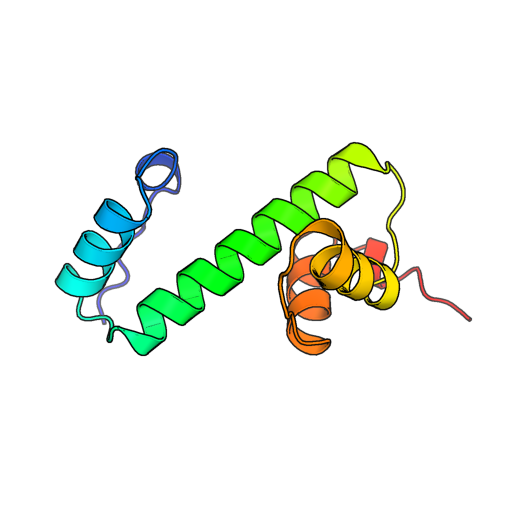.467 -12.364 -2.490 1.00 73.88 84 GLY A C 1
ATOM 659 O O . GLY A 1 84 ? 5.367 -13.511 -2.915 1.00 73.88 84 GLY A O 1
ATOM 660 N N . LEU A 1 85 ? 4.406 -11.648 -2.099 1.00 74.38 85 LEU A N 1
ATOM 661 C CA . LEU A 1 85 ? 3.013 -12.080 -2.269 1.00 74.38 85 LEU A CA 1
ATOM 662 C C . LEU A 1 85 ? 2.491 -11.823 -3.689 1.00 74.38 85 LEU A C 1
ATOM 664 O O . LEU A 1 85 ? 1.711 -12.625 -4.195 1.00 74.38 85 LEU A O 1
ATOM 668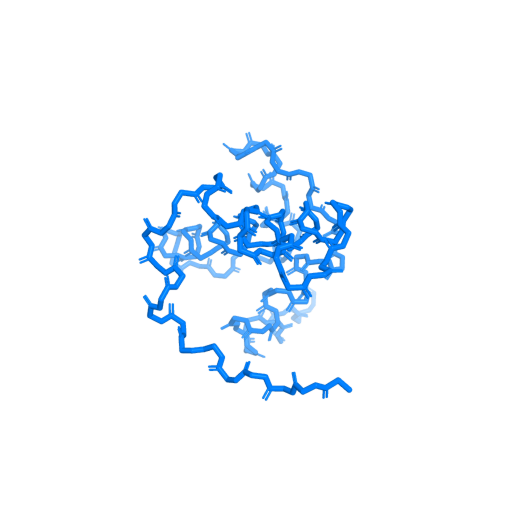 N N . ILE A 1 86 ? 2.897 -10.712 -4.311 1.00 71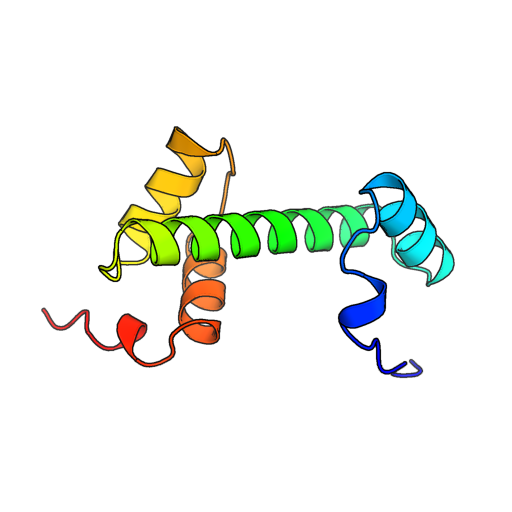.62 86 ILE A N 1
ATOM 669 C CA . ILE A 1 86 ? 2.456 -10.305 -5.656 1.00 71.62 86 ILE A CA 1
ATOM 670 C C . ILE A 1 86 ? 3.186 -11.103 -6.743 1.00 71.62 86 ILE A C 1
ATOM 672 O O . ILE A 1 86 ? 2.560 -11.552 -7.699 1.00 71.62 86 ILE A O 1
ATOM 676 N N . ASP A 1 87 ? 4.494 -11.300 -6.591 1.00 64.31 87 ASP A N 1
ATOM 677 C CA . ASP A 1 87 ? 5.329 -12.056 -7.516 1.00 64.31 87 ASP A CA 1
ATOM 678 C C . ASP A 1 87 ? 6.310 -12.955 -6.748 1.00 64.31 87 ASP A C 1
ATOM 680 O O . ASP A 1 87 ? 7.421 -12.575 -6.366 1.00 64.31 87 ASP A O 1
ATOM 684 N N . SER A 1 88 ? 5.885 -14.200 -6.537 1.00 54.56 88 SER A N 1
ATOM 685 C CA . SER A 1 88 ? 6.714 -15.236 -5.915 1.00 54.56 88 SER A CA 1
ATOM 686 C C . SER A 1 88 ? 7.976 -15.594 -6.721 1.00 54.56 88 SER A C 1
ATOM 688 O O . SER A 1 88 ? 8.883 -16.203 -6.154 1.00 54.56 88 SER A O 1
ATOM 690 N N . GLN A 1 89 ? 8.061 -15.226 -8.011 1.00 47.81 89 GLN A N 1
ATOM 691 C CA . GLN A 1 89 ? 9.218 -15.515 -8.868 1.00 47.81 89 GLN A CA 1
ATOM 692 C C . GLN A 1 89 ? 10.193 -14.334 -8.974 1.00 47.81 89 GLN A C 1
ATOM 694 O O . GLN A 1 89 ? 11.402 -14.549 -8.916 1.00 47.81 89 GLN A O 1
ATOM 699 N N . GLY A 1 90 ? 9.712 -13.088 -9.004 1.00 43.78 90 GLY A N 1
ATOM 700 C CA . GLY A 1 90 ? 10.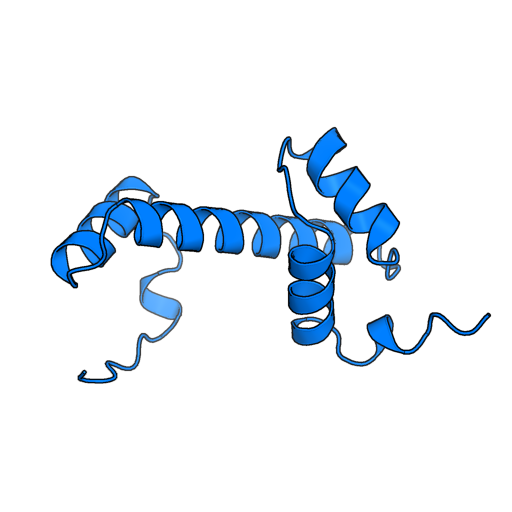560 -11.885 -9.020 1.00 43.78 90 GLY A CA 1
ATOM 701 C C . GLY A 1 90 ? 11.440 -11.697 -7.774 1.00 43.78 90 GLY A C 1
ATOM 702 O O . GLY A 1 90 ? 12.470 -11.026 -7.827 1.00 43.78 90 GLY A O 1
ATOM 703 N N . ALA A 1 91 ? 11.089 -12.328 -6.648 1.00 44.38 91 ALA A N 1
ATOM 704 C CA . ALA A 1 91 ? 11.929 -12.360 -5.447 1.00 44.38 91 ALA A CA 1
ATOM 705 C C . ALA A 1 91 ? 13.143 -13.306 -5.562 1.00 44.38 91 ALA A C 1
ATOM 707 O O . ALA A 1 91 ? 14.094 -13.161 -4.790 1.00 44.38 91 ALA A O 1
ATOM 708 N N . ALA A 1 92 ? 13.111 -14.270 -6.490 1.00 42.31 92 ALA A N 1
ATOM 709 C CA . ALA A 1 92 ? 14.162 -15.271 -6.673 1.00 42.31 92 ALA A CA 1
ATOM 710 C C . ALA A 1 92 ? 15.278 -14.817 -7.630 1.00 42.31 92 ALA A C 1
ATOM 712 O O . ALA A 1 92 ? 16.370 -15.377 -7.580 1.00 42.31 92 ALA A O 1
ATOM 713 N N . ASP A 1 93 ? 15.045 -13.777 -8.436 1.00 41.25 93 ASP A N 1
ATOM 714 C CA . ASP A 1 93 ? 15.987 -13.332 -9.475 1.00 41.25 93 ASP A CA 1
ATOM 715 C C . ASP A 1 93 ? 17.022 -12.297 -9.000 1.00 41.25 93 ASP A C 1
ATOM 717 O O . ASP A 1 93 ? 17.749 -11.701 -9.791 1.00 41.25 93 ASP A O 1
ATOM 721 N N . VAL A 1 94 ? 17.168 -12.115 -7.682 1.00 44.81 94 VAL A N 1
ATOM 722 C CA . VAL A 1 94 ? 18.374 -11.491 -7.116 1.00 44.81 94 VAL A CA 1
ATOM 723 C C . VAL A 1 94 ? 19.397 -12.592 -6.848 1.00 44.81 94 VAL A C 1
ATOM 725 O O . VAL A 1 94 ? 19.719 -12.915 -5.703 1.00 44.81 94 VAL A O 1
ATOM 728 N N . HIS A 1 95 ? 19.897 -13.191 -7.927 1.00 34.62 95 HIS A N 1
ATOM 729 C CA . HIS A 1 95 ? 21.170 -13.885 -7.889 1.00 34.62 95 HIS A CA 1
ATOM 730 C C . HIS A 1 95 ? 22.287 -12.916 -8.293 1.00 34.62 95 HIS A C 1
ATOM 732 O O . HIS A 1 95 ? 22.369 -12.495 -9.443 1.00 34.62 95 HIS A O 1
ATOM 738 N N . ILE A 1 96 ? 23.180 -12.713 -7.311 1.00 38.81 96 ILE A N 1
ATOM 739 C CA . ILE A 1 96 ? 24.549 -12.165 -7.370 1.00 38.81 96 ILE A CA 1
ATOM 740 C C . ILE A 1 96 ? 24.650 -10.646 -7.176 1.00 38.81 96 ILE A C 1
ATOM 742 O O . ILE A 1 96 ? 24.296 -9.866 -8.083 1.00 38.81 96 ILE A O 1
#

pLDDT: mean 71.51, std 14.53, range [34.62, 85.81]

Foldseek 3Di:
DDPDDDDPVVVPPDDLVRQQVVVVVVVDDPVVSVVVVLLVVLLVVLVVCCVPPVDLDPLVVSCVCCCPVVVRNDDSVSSLVSCCVVDVPSNVPPDD

Radius of gyration: 15.32 Å; chains: 1; bounding box: 43×26×34 Å

Sequence (96 aa):
MPAYDIQDADLRGMSSSQLIVLYRQRGYSIREILGVMAIDAIIQEILLELSASGENAGYRQMRQRLLINHGLAATFEMVRLILGLIDSQGAADVHI

Secondary structure (DSSP, 8-state):
-------TTTTTT--HHHHHHHHHHTT--HHHHHHHHHHHHHHHHHHHHHHHH-S---HHHHHHHHHHHH-----HHHHHHHHHHH-TTTTT----